Protein AF-A0A224YBQ3-F1 (afdb_monomer)

Mean predicted aligned error: 9.84 Å

Organism: NCBI:txid60191

Foldseek 3Di:
DVVVVVVVVVVVVVPDDDDDPPPDDCQDVVVQVVVVVVVDPDHDDHPDDSPPDVVVVVVVVPDDDDDPVNDDDDDDDPDDDPDDPDDDPCVVCVVPPVD

Sequence (99 aa):
MKVLVLSALFAAVAQGRVKVPSSVKPLSDEMINFINNLNTTWKAGRNFDKNVPMSYLKKLSGGLYESPKDRLPLRTHVKHPDLPEFFDAREQWPNCKSI

Secondary structure (DSSP, 8-state):
-HHHHHHHHHHHHHTPPPPPPTTS-TTSHHHHHHHHTT--SS-----S-TTS-HHHHHHH---PPPPGGGPPPPP--SS-----S---HHHHSTT-TT-

Radius of gyration: 22.84 Å; Cα contacts (8 Å, |Δi|>4): 28; chains: 1; bounding box: 50×59×45 Å

Solvent-accessible surface area (backbone atoms only — not comparable to full-atom values): 6890 Å² total; per-residue (Å²): 113,72,69,63,54,52,54,52,54,55,53,57,65,77,69,59,77,88,71,82,59,89,85,58,49,90,65,39,69,65,38,34,51,56,53,48,72,65,71,59,101,64,79,62,76,86,87,65,66,70,79,62,55,69,69,59,59,55,63,72,64,69,80,73,91,77,55,82,87,75,56,75,84,84,86,80,73,96,67,84,73,92,73,70,98,72,88,55,70,42,76,78,40,69,86,46,86,94,95

InterPro domains:
  IPR012599 Peptidase C1A, propeptide [PF08127] (27-62)
  IPR038765 Papain-like cysteine peptidase superfamily [SSF54001] (28-99)

Structure (mmCIF, N/CA/C/O backbone):
data_AF-A0A224YBQ3-F1
#
_entry.id   AF-A0A224YBQ3-F1
#
loop_
_atom_site.group_PDB
_atom_site.id
_atom_site.type_symbol
_atom_site.label_atom_id
_atom_site.label_alt_id
_atom_site.label_comp_id
_atom_site.label_asym_id
_atom_site.label_entity_id
_atom_site.label_seq_id
_atom_site.pdbx_PDB_ins_code
_atom_site.Cartn_x
_atom_site.Cartn_y
_atom_site.Cartn_z
_atom_site.occupancy
_atom_site.B_iso_or_equiv
_atom_site.auth_seq_id
_atom_site.auth_comp_id
_atom_site.auth_asym_id
_atom_site.auth_atom_id
_atom_site.pdbx_PDB_model_num
ATOM 1 N N . MET A 1 1 ? -26.460 39.672 -7.859 1.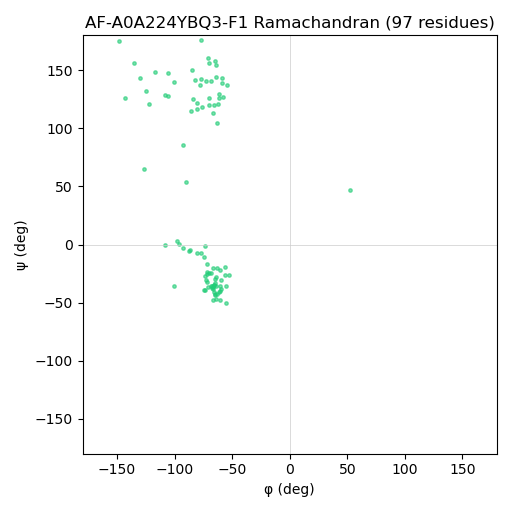00 52.47 1 MET A N 1
ATOM 2 C CA . MET A 1 1 ? -25.665 39.305 -6.660 1.00 52.47 1 MET A CA 1
ATOM 3 C C . MET A 1 1 ? -26.110 37.995 -5.999 1.00 52.47 1 MET A C 1
ATOM 5 O O . MET A 1 1 ? -25.257 37.151 -5.790 1.00 52.47 1 MET A O 1
ATOM 9 N N . LYS A 1 2 ? -27.409 37.750 -5.746 1.00 46.31 2 LYS A N 1
ATOM 10 C CA . LYS A 1 2 ? -27.903 36.486 -5.139 1.00 46.31 2 LYS A CA 1
ATOM 11 C C . LYS A 1 2 ? -27.577 35.210 -5.942 1.00 46.31 2 LYS A C 1
ATOM 13 O O . LYS A 1 2 ? -27.206 34.204 -5.353 1.00 46.31 2 LYS A O 1
ATOM 18 N N . VAL A 1 3 ? -27.652 35.275 -7.275 1.00 55.25 3 VAL A N 1
ATOM 19 C CA . VAL A 1 3 ? -27.365 34.137 -8.177 1.00 55.25 3 VAL A CA 1
ATOM 20 C C . VAL A 1 3 ? -25.887 33.726 -8.141 1.00 55.25 3 VAL A C 1
ATOM 22 O O . VAL A 1 3 ? -25.589 32.540 -8.127 1.00 55.25 3 VAL A O 1
ATOM 25 N N . LEU A 1 4 ? -24.974 34.700 -8.044 1.00 53.94 4 LEU A N 1
ATOM 26 C CA . LEU A 1 4 ? -23.523 34.464 -7.982 1.00 53.94 4 LEU A CA 1
ATOM 27 C C . LEU A 1 4 ? -23.070 33.891 -6.628 1.00 53.94 4 LEU A C 1
ATOM 29 O O . LEU A 1 4 ? -22.111 33.130 -6.562 1.00 53.94 4 LEU A O 1
ATOM 33 N N . VAL A 1 5 ? -23.770 34.238 -5.543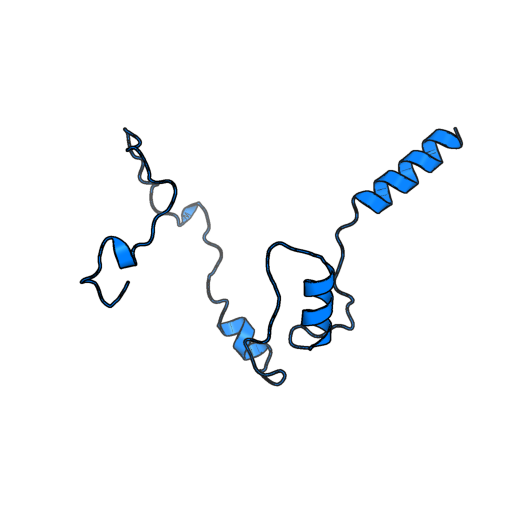 1.00 58.84 5 VAL A N 1
ATOM 34 C CA . VAL A 1 5 ? -23.505 33.683 -4.205 1.00 58.84 5 VAL A CA 1
ATOM 35 C C . VAL A 1 5 ? -23.990 32.231 -4.113 1.00 58.84 5 VAL A C 1
ATOM 37 O O . VAL A 1 5 ? -23.296 31.388 -3.549 1.00 58.84 5 VAL A O 1
ATOM 40 N N . LEU A 1 6 ? -25.141 31.912 -4.716 1.00 52.88 6 LEU A N 1
ATOM 41 C CA . LEU A 1 6 ? -25.669 30.544 -4.772 1.00 52.88 6 LEU A CA 1
ATOM 42 C C . LEU A 1 6 ? -24.770 29.609 -5.594 1.00 52.88 6 LEU A C 1
ATOM 44 O O . LEU A 1 6 ? -24.485 28.501 -5.147 1.00 52.88 6 LEU A O 1
ATOM 48 N N . SER A 1 7 ? -24.261 30.049 -6.748 1.00 55.53 7 SER A N 1
ATOM 49 C CA . SER A 1 7 ? -23.348 29.235 -7.563 1.00 55.53 7 SER A CA 1
ATOM 50 C C . SER A 1 7 ? -21.998 28.973 -6.878 1.00 55.53 7 SER A C 1
ATOM 52 O O . SER A 1 7 ? -21.466 27.869 -6.991 1.00 55.53 7 SER A O 1
ATOM 54 N N . ALA A 1 8 ? -21.474 29.926 -6.099 1.00 55.53 8 ALA A N 1
ATOM 55 C CA . ALA A 1 8 ? -20.263 29.723 -5.297 1.00 55.53 8 ALA A CA 1
ATOM 56 C C . ALA A 1 8 ? -20.456 28.695 -4.159 1.00 55.53 8 ALA A C 1
ATOM 58 O O . ALA A 1 8 ? -19.558 27.895 -3.892 1.00 55.53 8 ALA A O 1
ATOM 59 N N . LEU A 1 9 ? -21.638 28.661 -3.529 1.00 53.53 9 LEU A N 1
ATOM 60 C CA . LEU A 1 9 ? -21.994 27.668 -2.505 1.00 53.53 9 LEU A CA 1
ATOM 61 C C . LEU A 1 9 ? -22.077 26.241 -3.074 1.00 53.53 9 LEU A C 1
ATOM 63 O O . LEU A 1 9 ? -21.570 25.313 -2.448 1.00 53.53 9 LEU A O 1
ATOM 67 N N . PHE A 1 10 ? -22.634 26.056 -4.275 1.00 52.81 10 PHE A N 1
ATOM 68 C CA . PHE A 1 10 ? -22.674 24.740 -4.933 1.00 52.81 10 PHE A CA 1
ATOM 69 C C . PHE A 1 10 ? -21.281 24.231 -5.346 1.00 52.81 10 PHE A C 1
ATOM 71 O O . PHE A 1 10 ? -20.993 23.042 -5.200 1.00 52.81 10 PHE A O 1
ATOM 78 N N . ALA A 1 11 ? -20.388 25.116 -5.800 1.00 49.97 11 ALA A N 1
ATOM 79 C CA . ALA A 1 11 ? -19.021 24.741 -6.173 1.00 49.97 11 ALA A CA 1
ATOM 80 C C . ALA A 1 11 ? -18.165 24.304 -4.966 1.00 49.97 11 ALA A C 1
ATOM 82 O O . ALA A 1 11 ? -17.373 23.368 -5.082 1.00 49.97 11 ALA A O 1
ATOM 83 N N . ALA A 1 12 ? -18.350 24.928 -3.796 1.00 52.28 12 ALA A N 1
ATOM 84 C CA . ALA A 1 12 ? -17.639 24.554 -2.570 1.00 52.28 12 ALA A CA 1
ATOM 85 C C . ALA A 1 12 ? -18.017 23.145 -2.069 1.00 52.28 12 ALA A C 1
ATOM 87 O O . ALA A 1 12 ? -17.160 22.412 -1.576 1.00 52.28 12 ALA A O 1
ATOM 88 N N . VAL A 1 13 ? -19.282 22.743 -2.241 1.00 54.56 13 VAL A N 1
ATOM 89 C CA . VAL A 1 13 ? -19.771 21.401 -1.876 1.00 54.56 13 VAL A CA 1
ATOM 90 C C . VAL A 1 13 ? -19.221 20.328 -2.825 1.00 54.56 13 VAL A C 1
ATOM 92 O O . VAL A 1 13 ? -18.863 19.244 -2.374 1.00 54.56 13 VAL A O 1
ATOM 95 N N . ALA A 1 14 ? -19.070 20.639 -4.117 1.00 54.28 14 ALA A N 1
ATOM 96 C CA . ALA A 1 14 ? -18.560 19.701 -5.124 1.00 54.28 14 ALA A CA 1
ATOM 97 C C . ALA A 1 14 ? -17.049 19.399 -5.008 1.00 54.28 14 ALA A C 1
ATOM 99 O O . ALA A 1 14 ? -16.571 18.421 -5.576 1.00 54.28 14 ALA A O 1
ATOM 100 N N . GLN A 1 15 ? -16.290 20.229 -4.287 1.00 55.09 15 GLN A N 1
ATOM 101 C CA . GLN A 1 15 ? -14.824 20.140 -4.175 1.00 55.09 15 GLN A CA 1
ATOM 102 C C . GLN A 1 15 ? -14.352 19.643 -2.793 1.00 55.09 15 GLN A C 1
ATOM 104 O O . GLN A 1 15 ? -13.150 19.519 -2.542 1.00 55.09 15 GLN A O 1
ATOM 109 N N . GLY A 1 16 ? -15.276 19.363 -1.869 1.00 62.00 16 GLY A N 1
ATOM 110 C CA . GLY A 1 16 ? -14.944 18.877 -0.533 1.00 62.00 16 GLY A CA 1
ATOM 111 C C . GLY A 1 16 ? -14.414 17.444 -0.569 1.00 62.00 16 GLY A C 1
ATOM 112 O O . GLY A 1 16 ? -15.121 16.523 -0.969 1.00 62.00 16 GLY A O 1
ATOM 113 N N . ARG A 1 17 ? -13.178 17.220 -0.102 1.00 72.94 17 ARG A N 1
ATOM 114 C CA . ARG A 1 17 ? -12.687 15.854 0.143 1.00 72.94 17 ARG A CA 1
ATOM 115 C C . ARG A 1 17 ? -13.557 15.191 1.208 1.00 72.94 17 ARG A C 1
ATOM 117 O O . ARG A 1 17 ? -13.679 15.727 2.311 1.00 72.94 17 ARG A O 1
ATOM 124 N N . VAL A 1 18 ? -14.100 14.014 0.903 1.00 84.94 18 VAL A N 1
ATOM 125 C CA . VAL A 1 18 ? -14.788 13.186 1.898 1.00 84.94 18 VAL A CA 1
ATOM 126 C C . VAL A 1 18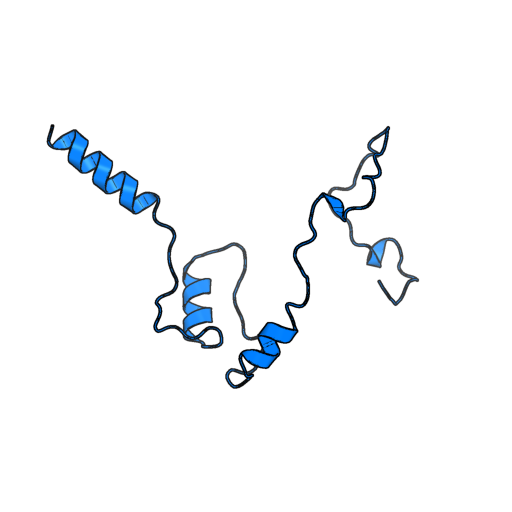 ? -13.774 12.804 2.978 1.00 84.94 18 VAL A C 1
ATOM 128 O O . VAL A 1 18 ? -12.727 12.223 2.688 1.00 84.94 18 VAL A O 1
ATOM 131 N N . LYS A 1 19 ? -14.054 13.184 4.225 1.00 89.75 19 LYS A N 1
ATOM 132 C CA . LYS A 1 19 ? -13.217 12.854 5.381 1.00 89.75 19 LYS A CA 1
ATOM 133 C C . LYS A 1 19 ? -13.826 11.678 6.126 1.00 89.75 19 LYS A C 1
ATOM 135 O O . LYS A 1 19 ? -15.039 11.624 6.308 1.00 89.75 19 LYS A O 1
ATOM 140 N N . VAL A 1 20 ? -12.970 10.774 6.590 1.00 92.44 20 VAL A N 1
ATOM 141 C CA . VAL A 1 20 ? -13.374 9.725 7.528 1.00 92.44 20 VAL A CA 1
ATOM 142 C C . VAL A 1 20 ? -13.886 10.395 8.815 1.00 92.44 20 VAL A C 1
ATOM 144 O O . VAL A 1 20 ? -13.178 11.252 9.357 1.00 92.44 20 VAL A O 1
ATOM 147 N N . PRO A 1 21 ? -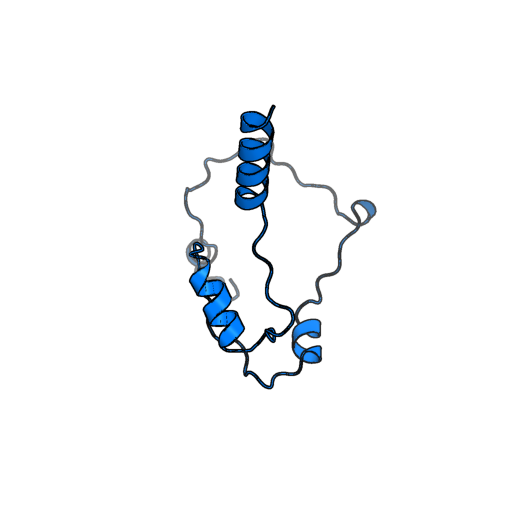15.078 10.031 9.324 1.00 92.62 21 PRO A N 1
ATOM 148 C CA . PRO A 1 21 ? -15.536 10.482 10.635 1.00 92.62 21 PRO A CA 1
ATOM 149 C C . PRO A 1 21 ? -14.563 10.068 11.748 1.00 92.62 21 PRO A C 1
ATOM 151 O O . PRO A 1 21 ? -14.070 8.943 11.767 1.00 92.62 21 PRO A O 1
ATOM 154 N N . SER A 1 22 ? -14.305 10.952 12.714 1.00 92.38 22 SER A N 1
ATOM 155 C CA . SER A 1 22 ? -13.344 10.700 13.804 1.00 92.38 22 SER A CA 1
ATOM 156 C C . SER A 1 22 ? -13.726 9.535 14.726 1.00 92.38 22 SER A C 1
ATOM 158 O O . SER A 1 22 ? -12.862 8.994 15.414 1.00 92.38 22 SER A O 1
ATOM 160 N N . SER A 1 23 ? -15.001 9.141 14.742 1.00 93.19 23 SER A N 1
ATOM 161 C CA . SER A 1 23 ? -15.508 7.976 15.475 1.00 93.19 23 SER A CA 1
ATOM 162 C C . SER A 1 23 ? -15.097 6.642 14.848 1.00 93.19 23 SER A C 1
ATOM 164 O O . SER A 1 23 ? -15.026 5.634 15.554 1.00 93.19 23 SER A O 1
ATOM 166 N N . VAL A 1 24 ? -14.818 6.622 13.540 1.00 95.06 24 VAL A N 1
ATOM 167 C CA . VAL A 1 24 ? -14.530 5.392 12.801 1.00 95.06 24 VAL A CA 1
ATOM 168 C C . VAL A 1 24 ? -13.113 4.928 13.113 1.00 95.06 24 VAL A C 1
ATOM 170 O O . VAL A 1 24 ? -12.124 5.606 12.827 1.00 95.06 24 VAL A O 1
ATOM 173 N N . LYS A 1 25 ? -12.996 3.730 13.690 1.00 93.56 25 LYS A N 1
ATOM 174 C CA . LYS A 1 25 ? -11.692 3.135 14.009 1.00 93.56 25 LYS A CA 1
ATOM 175 C C . LYS A 1 25 ? -11.024 2.564 12.748 1.00 93.56 25 LYS A C 1
ATOM 177 O O . LYS A 1 25 ? -11.705 1.921 11.958 1.00 93.56 25 LYS A O 1
ATOM 182 N N . PRO A 1 26 ? -9.691 2.671 12.585 1.00 92.81 26 PRO A N 1
ATOM 183 C CA . PRO A 1 26 ? -9.007 2.246 11.358 1.00 92.81 26 PRO A CA 1
ATOM 184 C C . PRO A 1 26 ? -9.238 0.793 10.920 1.00 92.81 26 PRO A C 1
ATOM 186 O O . PRO A 1 26 ? -9.303 0.523 9.727 1.00 92.81 26 PRO A O 1
ATOM 189 N N . LEU A 1 27 ? -9.358 -0.145 11.866 1.00 95.25 27 LEU A N 1
ATOM 190 C CA . LEU A 1 27 ? -9.543 -1.572 11.571 1.00 95.25 27 LEU A CA 1
ATOM 191 C C . LEU A 1 27 ? -11.002 -2.045 11.644 1.00 95.25 27 LEU A C 1
ATOM 193 O O . LEU A 1 27 ? -11.249 -3.245 11.496 1.00 95.25 27 LEU A O 1
ATOM 197 N N . SER A 1 28 ? -11.968 -1.158 11.903 1.00 95.69 28 SER A N 1
ATOM 198 C CA . SER A 1 28 ? -13.373 -1.555 12.056 1.00 95.69 28 SER A CA 1
ATOM 199 C C . SER A 1 28 ? -14.005 -1.984 10.729 1.00 95.69 28 SER A C 1
ATOM 201 O O . SER A 1 28 ? -13.527 -1.644 9.648 1.00 95.69 28 SER A O 1
ATOM 203 N N . ASP A 1 29 ? -15.111 -2.724 10.806 1.00 97.19 29 ASP A N 1
ATOM 204 C CA . ASP A 1 29 ? -15.945 -3.005 9.628 1.00 97.19 29 ASP A CA 1
ATOM 205 C C . ASP A 1 29 ? -16.576 -1.718 9.069 1.00 97.19 29 ASP A C 1
ATOM 207 O O . ASP A 1 29 ? -16.763 -1.580 7.864 1.00 97.19 29 ASP A O 1
ATOM 211 N N . GLU A 1 30 ? -16.831 -0.729 9.931 1.00 97.19 30 GLU A N 1
ATOM 212 C CA . GLU A 1 30 ? -17.313 0.596 9.529 1.00 97.19 30 GLU A CA 1
ATOM 213 C C . GLU A 1 30 ? -16.326 1.303 8.590 1.00 97.19 30 GLU A C 1
ATOM 215 O O . GLU A 1 30 ? -16.758 1.890 7.603 1.00 97.19 30 GLU A O 1
ATOM 220 N N . MET A 1 31 ? -15.012 1.193 8.828 1.00 97.00 31 MET A N 1
ATOM 221 C CA . MET A 1 31 ? -14.004 1.741 7.914 1.00 97.00 31 MET A CA 1
ATOM 222 C C . MET A 1 31 ? -14.055 1.059 6.541 1.00 97.00 31 MET A C 1
ATOM 224 O O . MET A 1 31 ? -13.986 1.730 5.514 1.00 97.00 31 MET A O 1
ATOM 228 N N . ILE A 1 32 ? -14.208 -0.269 6.512 1.00 97.56 32 ILE A N 1
ATOM 229 C CA . ILE A 1 32 ? -14.331 -1.031 5.260 1.00 97.56 32 ILE A CA 1
ATOM 230 C C . ILE A 1 32 ? -15.560 -0.562 4.474 1.00 97.56 32 ILE A C 1
ATOM 232 O O . ILE A 1 32 ? -15.457 -0.262 3.285 1.00 97.56 32 ILE A O 1
ATOM 236 N N . ASN A 1 33 ? -16.706 -0.446 5.146 1.00 96.94 33 ASN A N 1
ATOM 237 C CA . ASN A 1 33 ? -17.948 0.014 4.529 1.00 96.94 33 ASN A CA 1
ATOM 238 C C . ASN A 1 33 ? -17.842 1.465 4.056 1.00 96.94 33 ASN A C 1
ATOM 240 O O . ASN A 1 33 ? -18.251 1.772 2.940 1.00 96.94 33 ASN A O 1
ATOM 244 N N . PHE A 1 34 ? -17.247 2.343 4.869 1.00 96.38 34 PHE A N 1
ATOM 245 C CA . PHE A 1 34 ? -16.993 3.731 4.499 1.00 96.38 34 PHE A CA 1
ATOM 246 C C . PHE A 1 34 ? -16.197 3.812 3.194 1.00 96.38 34 PHE A C 1
ATOM 248 O O . PHE A 1 34 ? -16.629 4.500 2.276 1.00 96.38 34 PHE A O 1
ATOM 255 N N . ILE A 1 35 ? -15.088 3.072 3.082 1.00 95.88 35 ILE A N 1
ATOM 256 C CA . ILE A 1 35 ? -14.253 3.068 1.874 1.00 95.88 35 ILE A CA 1
ATOM 257 C C . ILE A 1 35 ? -15.019 2.503 0.672 1.00 95.88 35 ILE A C 1
ATOM 259 O O . ILE A 1 35 ? -15.012 3.117 -0.392 1.00 95.88 35 ILE A O 1
ATOM 263 N N . ASN A 1 36 ? -15.701 1.365 0.828 1.00 96.69 36 ASN A N 1
ATOM 264 C CA . ASN A 1 36 ? -16.433 0.730 -0.272 1.00 96.69 36 ASN A CA 1
ATOM 265 C C . ASN A 1 36 ? -17.598 1.593 -0.785 1.00 96.69 36 ASN A C 1
ATOM 267 O O . ASN A 1 36 ? -17.909 1.548 -1.973 1.00 96.69 36 ASN A O 1
ATOM 271 N N . ASN A 1 37 ? -18.186 2.436 0.067 1.00 96.19 37 ASN A N 1
ATOM 272 C CA . ASN A 1 37 ? -19.228 3.389 -0.322 1.00 96.19 37 ASN A CA 1
ATOM 273 C C . ASN A 1 37 ? -18.699 4.597 -1.116 1.00 96.19 37 ASN A C 1
ATOM 275 O O . ASN A 1 37 ? -19.495 5.344 -1.683 1.00 96.19 37 ASN A O 1
ATOM 279 N N . LEU A 1 38 ? -17.378 4.802 -1.188 1.00 94.69 38 LEU A N 1
ATOM 280 C CA . LEU A 1 38 ? -16.777 5.862 -2.007 1.00 94.69 38 LEU A CA 1
ATOM 281 C C . LEU A 1 38 ? -16.737 5.516 -3.505 1.00 94.69 38 LEU A C 1
ATOM 283 O O . LEU A 1 38 ? -16.375 6.383 -4.296 1.00 94.69 38 LEU A O 1
ATOM 287 N N . ASN A 1 39 ? -17.090 4.284 -3.901 1.00 91.31 39 ASN A N 1
ATOM 288 C CA . ASN A 1 39 ? -17.056 3.811 -5.293 1.00 91.31 39 ASN A CA 1
ATOM 289 C C . ASN A 1 39 ? -15.697 4.051 -5.980 1.00 91.31 39 ASN A C 1
ATOM 291 O O . ASN A 1 39 ? -15.623 4.564 -7.097 1.00 91.31 39 ASN A O 1
ATOM 295 N N . THR A 1 40 ? -14.606 3.706 -5.293 1.00 93.81 40 THR A N 1
ATOM 296 C CA . THR A 1 40 ? -13.251 3.784 -5.855 1.00 93.81 40 THR A CA 1
ATOM 297 C C . THR A 1 40 ? -12.976 2.613 -6.807 1.00 93.81 40 THR A C 1
ATOM 299 O O . THR A 1 40 ? -13.783 1.700 -6.972 1.00 93.81 40 THR A O 1
ATOM 302 N N . THR A 1 41 ? -11.803 2.613 -7.440 1.00 97.31 41 THR A N 1
ATOM 303 C CA . THR A 1 41 ? -11.358 1.537 -8.344 1.00 97.31 41 THR A CA 1
ATOM 304 C C . THR A 1 41 ? -10.945 0.246 -7.626 1.00 97.31 41 THR A C 1
ATOM 306 O O . THR A 1 41 ? -10.579 -0.726 -8.282 1.00 97.31 41 THR A O 1
ATOM 309 N N . TRP A 1 42 ? -10.988 0.212 -6.292 1.00 97.38 42 TRP A N 1
ATOM 310 C CA . TRP A 1 42 ? -10.566 -0.922 -5.472 1.00 97.38 42 TRP A CA 1
ATOM 311 C C . TRP A 1 42 ? -11.581 -1.195 -4.361 1.00 97.38 42 TRP A C 1
ATOM 313 O O . TRP A 1 42 ? -12.329 -0.311 -3.955 1.00 97.38 42 TRP A O 1
ATOM 323 N N . LYS A 1 43 ? -11.608 -2.430 -3.850 1.00 97.56 43 LYS A N 1
ATOM 324 C CA . LYS A 1 43 ? -12.496 -2.823 -2.747 1.00 97.56 43 LYS A CA 1
ATOM 325 C C . LYS A 1 43 ? -11.703 -3.027 -1.465 1.00 97.56 43 LYS A C 1
ATOM 327 O O . LYS A 1 43 ? -10.723 -3.769 -1.448 1.00 97.56 43 LYS A O 1
ATOM 332 N N . ALA A 1 44 ? -12.144 -2.387 -0.389 1.00 97.31 44 ALA A N 1
ATOM 333 C CA . ALA A 1 44 ? -11.618 -2.611 0.944 1.00 97.31 44 ALA A CA 1
ATOM 334 C C . ALA A 1 44 ? -12.089 -3.961 1.495 1.00 97.31 44 ALA A C 1
ATOM 336 O O . ALA A 1 44 ? -13.249 -4.352 1.343 1.00 97.31 44 ALA A O 1
ATOM 337 N N . GLY A 1 45 ? -11.174 -4.636 2.184 1.00 96.88 45 GLY A N 1
ATOM 338 C CA . GLY A 1 45 ? -11.403 -5.888 2.890 1.00 96.88 45 GLY A CA 1
ATOM 339 C C . GLY A 1 45 ? -10.508 -5.986 4.124 1.00 96.88 45 GLY A C 1
ATOM 340 O O . GLY A 1 45 ? -9.672 -5.117 4.389 1.00 96.88 45 GLY A O 1
ATOM 341 N N . ARG A 1 46 ? -10.696 -7.049 4.904 1.00 97.25 46 ARG A N 1
ATOM 342 C CA . ARG A 1 46 ? -9.958 -7.276 6.147 1.00 97.25 46 ARG A CA 1
ATOM 343 C C . ARG A 1 46 ? -8.630 -7.982 5.876 1.00 97.25 46 ARG A C 1
ATOM 345 O O . ARG A 1 46 ? -8.631 -9.140 5.488 1.00 97.25 46 ARG A O 1
ATOM 352 N N . ASN A 1 47 ? -7.518 -7.297 6.147 1.00 96.38 47 ASN A N 1
ATOM 353 C CA . ASN A 1 47 ? -6.169 -7.883 6.092 1.00 96.38 47 ASN A CA 1
ATOM 354 C C . ASN A 1 47 ? -5.623 -8.250 7.482 1.00 96.38 47 ASN A C 1
ATOM 356 O O . ASN A 1 47 ? -4.930 -9.249 7.635 1.00 96.38 47 ASN A O 1
ATOM 360 N N . PHE A 1 48 ? -5.949 -7.449 8.501 1.00 96.38 48 PHE A N 1
ATOM 361 C CA . PHE A 1 48 ? -5.516 -7.651 9.886 1.00 96.38 48 PHE A CA 1
ATOM 362 C C . PHE A 1 48 ? -6.722 -7.888 10.798 1.00 96.38 48 PHE A C 1
ATOM 364 O O . PHE A 1 48 ? -7.803 -7.323 10.572 1.00 96.38 48 PHE A O 1
ATOM 371 N N . ASP A 1 49 ? -6.528 -8.692 11.848 1.00 95.00 49 ASP A N 1
ATOM 372 C CA . ASP A 1 49 ? -7.531 -8.850 12.903 1.00 95.00 49 ASP A CA 1
ATOM 373 C C . ASP A 1 49 ? -7.840 -7.493 13.557 1.00 95.00 49 ASP A C 1
ATOM 375 O O . ASP A 1 49 ? -6.960 -6.648 13.733 1.00 95.00 49 ASP A O 1
ATOM 379 N N . LYS A 1 50 ? -9.107 -7.278 13.926 1.00 94.56 50 LYS A N 1
ATOM 380 C CA . LYS A 1 50 ? -9.590 -6.013 14.503 1.00 94.56 50 LYS A CA 1
ATOM 381 C C . LYS A 1 50 ? -8.895 -5.629 15.814 1.00 94.56 50 LYS A C 1
ATOM 383 O O . LYS A 1 50 ? -8.912 -4.456 16.183 1.00 94.56 50 LYS A O 1
ATOM 388 N N . ASN A 1 51 ? -8.317 -6.605 16.513 1.00 94.69 51 ASN A N 1
ATOM 389 C CA . ASN A 1 51 ? -7.648 -6.428 17.796 1.00 94.69 51 ASN A CA 1
ATOM 390 C C . ASN A 1 51 ? -6.130 -6.264 17.658 1.00 94.69 51 ASN A C 1
ATOM 392 O O . ASN A 1 51 ? -5.444 -6.111 18.671 1.00 94.69 51 ASN A O 1
ATOM 396 N N . VAL A 1 52 ? -5.585 -6.282 16.434 1.00 96.12 52 VAL A N 1
ATOM 397 C CA . VAL A 1 52 ? -4.167 -5.986 16.215 1.00 96.12 52 VAL A CA 1
ATOM 398 C C . VAL A 1 52 ? -3.866 -4.587 16.762 1.00 96.12 52 VAL A C 1
ATOM 400 O O . VAL A 1 52 ? -4.541 -3.617 16.400 1.00 96.12 52 VAL A O 1
ATOM 403 N N . PRO A 1 53 ? -2.853 -4.442 17.633 1.00 95.56 53 PRO A N 1
ATOM 404 C CA . PRO A 1 53 ? -2.557 -3.155 18.228 1.00 95.56 53 PRO A CA 1
ATOM 405 C C . PRO A 1 53 ? -2.024 -2.191 17.167 1.00 95.56 53 PRO A C 1
ATOM 407 O O . PRO A 1 53 ? -1.184 -2.543 16.338 1.00 95.56 53 PRO A O 1
ATOM 410 N N . MET A 1 54 ? -2.435 -0.925 17.244 1.00 94.81 54 MET A N 1
ATOM 411 C CA . MET A 1 54 ? -1.951 0.117 16.328 1.00 94.81 54 MET A CA 1
ATOM 412 C C . MET A 1 54 ? -0.422 0.262 16.335 1.00 94.81 54 MET A C 1
ATOM 414 O O . MET A 1 54 ? 0.158 0.682 15.337 1.00 94.81 54 MET A O 1
ATOM 418 N N . SER A 1 55 ? 0.248 -0.090 17.437 1.00 96.00 55 SER A N 1
ATOM 419 C CA . SER A 1 55 ? 1.712 -0.106 17.522 1.00 96.00 55 SER A CA 1
ATOM 420 C C . SER A 1 55 ? 2.349 -1.125 16.575 1.00 96.00 55 SER A C 1
ATOM 422 O O . SER A 1 55 ? 3.405 -0.838 16.018 1.00 96.00 55 SER A O 1
ATOM 424 N N . TYR A 1 56 ? 1.713 -2.279 16.355 1.00 96.25 56 TYR A N 1
ATOM 425 C CA . TYR A 1 56 ? 2.175 -3.270 15.385 1.00 96.25 56 TYR A CA 1
ATOM 426 C C . TYR A 1 56 ? 2.061 -2.723 13.961 1.00 96.25 56 TYR A C 1
ATOM 428 O O . TYR A 1 56 ? 3.043 -2.731 13.227 1.00 96.25 56 TYR A O 1
ATOM 436 N N . LEU A 1 57 ? 0.912 -2.140 13.605 1.00 95.38 57 LEU A N 1
ATOM 437 C CA . LEU A 1 57 ? 0.705 -1.565 12.271 1.00 95.38 57 LEU A CA 1
ATOM 438 C C . LEU A 1 57 ? 1.683 -0.428 11.965 1.00 95.38 57 LEU A C 1
ATOM 440 O O . LEU A 1 57 ? 2.241 -0.378 10.876 1.00 95.38 57 LEU A O 1
ATOM 444 N N . LYS A 1 58 ? 1.956 0.449 12.940 1.00 94.62 58 LYS A N 1
ATOM 445 C CA . LYS A 1 58 ? 2.956 1.517 12.783 1.00 94.62 58 LYS A CA 1
ATOM 446 C C . LYS A 1 58 ? 4.357 0.972 12.498 1.00 94.62 58 LYS A C 1
ATOM 448 O O . LYS A 1 58 ? 5.084 1.583 11.725 1.00 94.62 58 LYS A O 1
ATOM 453 N N . LYS A 1 59 ? 4.732 -0.170 13.085 1.00 95.50 59 LYS A N 1
ATOM 454 C CA . LYS A 1 59 ? 6.037 -0.808 12.836 1.00 95.50 59 LYS A CA 1
ATOM 455 C C . LYS A 1 59 ? 6.169 -1.362 11.415 1.00 95.50 59 LYS A C 1
ATOM 457 O O . LYS A 1 59 ? 7.289 -1.468 10.933 1.00 95.50 59 LYS A O 1
ATOM 462 N N . LEU A 1 60 ? 5.060 -1.679 10.740 1.00 95.50 60 LEU A N 1
ATOM 463 C CA . LEU A 1 60 ? 5.082 -2.089 9.331 1.00 95.50 60 LEU A CA 1
ATOM 464 C C . LEU A 1 60 ? 5.426 -0.914 8.393 1.00 95.50 60 LEU A C 1
ATOM 466 O O . LEU A 1 60 ? 5.952 -1.127 7.307 1.00 95.50 60 LEU A O 1
ATOM 470 N N . SER A 1 61 ? 5.179 0.331 8.813 1.00 93.69 61 SER A N 1
ATOM 471 C CA . SER A 1 61 ? 5.469 1.558 8.053 1.00 93.69 61 SER A CA 1
ATOM 472 C C . SER A 1 61 ? 6.876 2.111 8.325 1.00 93.69 61 SER A C 1
ATOM 474 O O . SER A 1 61 ? 7.030 3.271 8.698 1.00 93.69 61 SER A O 1
ATOM 476 N N . GLY A 1 62 ? 7.910 1.281 8.163 1.00 91.94 62 GLY A N 1
ATOM 477 C CA . GLY A 1 62 ? 9.300 1.636 8.494 1.00 91.94 62 GLY A CA 1
ATOM 478 C C . GLY A 1 62 ? 10.050 2.483 7.455 1.00 91.94 62 GLY A C 1
ATOM 479 O O . GLY A 1 62 ? 11.166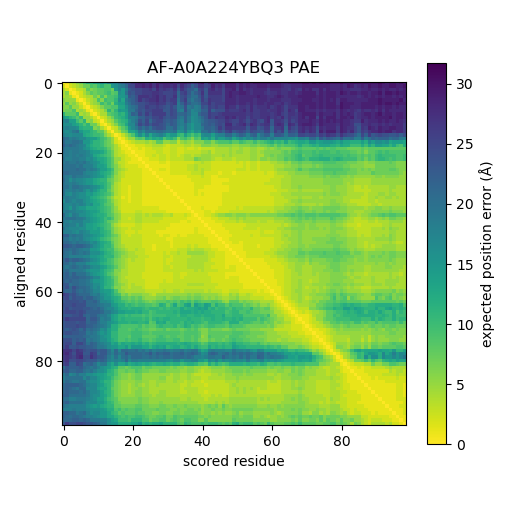 2.916 7.728 1.00 91.94 62 GLY A O 1
ATOM 480 N N . GLY A 1 63 ? 9.471 2.715 6.273 1.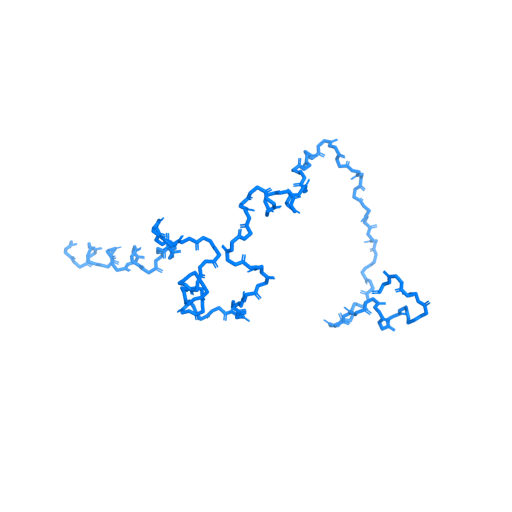00 90.75 63 GLY A N 1
ATOM 481 C CA . GLY A 1 63 ? 10.083 3.549 5.235 1.00 90.75 63 GLY A CA 1
ATOM 482 C C . GLY A 1 63 ? 10.171 5.006 5.682 1.00 90.75 63 GLY A C 1
ATOM 483 O O . GLY A 1 63 ? 9.146 5.666 5.859 1.00 90.75 63 GLY A O 1
ATOM 484 N N . LEU A 1 64 ? 11.391 5.503 5.880 1.00 86.94 64 LEU A N 1
ATOM 485 C CA . LEU A 1 64 ? 11.636 6.890 6.261 1.00 86.94 64 LEU A CA 1
ATOM 486 C C . LEU A 1 64 ? 11.675 7.785 5.023 1.00 86.94 64 LEU A C 1
ATOM 488 O O . LEU A 1 64 ? 12.052 7.359 3.934 1.00 86.94 64 LEU A O 1
ATOM 492 N N . TYR A 1 65 ? 11.282 9.045 5.196 1.00 86.31 65 TYR A N 1
ATOM 493 C CA . TYR A 1 65 ? 11.429 10.039 4.141 1.00 86.31 65 TYR A CA 1
ATOM 494 C C . TYR A 1 65 ? 12.916 10.290 3.868 1.00 86.31 65 TYR A C 1
ATOM 496 O O . TYR A 1 65 ? 13.641 10.744 4.753 1.00 86.31 65 TYR A O 1
ATOM 504 N N . GLU A 1 66 ? 13.350 10.031 2.638 1.00 84.81 66 GLU A N 1
ATOM 505 C CA . GLU A 1 66 ? 14.704 10.346 2.188 1.00 84.81 66 GLU A CA 1
ATOM 506 C C . GLU A 1 66 ? 14.797 11.801 1.719 1.00 84.81 66 GLU A C 1
ATOM 508 O O . GLU A 1 66 ? 14.070 12.244 0.816 1.00 84.81 66 GLU A O 1
ATOM 513 N N . SER A 1 67 ? 15.737 12.547 2.303 1.00 88.88 67 SER A N 1
ATOM 514 C CA . SER A 1 67 ? 16.081 13.885 1.833 1.00 88.88 67 SER A CA 1
ATOM 515 C C . SER A 1 67 ? 16.659 13.807 0.418 1.00 88.88 67 SER A C 1
ATOM 517 O O . SER A 1 67 ? 17.440 12.902 0.130 1.00 88.88 67 SER A O 1
ATOM 519 N N . PRO A 1 68 ? 16.383 14.782 -0.470 1.00 87.56 68 PRO A N 1
ATOM 520 C CA . PRO A 1 68 ? 17.027 14.846 -1.782 1.00 87.56 68 PRO A CA 1
ATOM 521 C C . PRO A 1 68 ? 18.561 14.793 -1.736 1.00 87.56 68 PRO A C 1
ATOM 523 O O . PRO A 1 68 ? 19.174 14.354 -2.702 1.00 87.56 68 PRO A O 1
ATOM 526 N N . LYS A 1 69 ? 19.170 15.227 -0.623 1.00 88.62 69 LYS A N 1
ATOM 527 C CA . LYS A 1 69 ? 20.625 15.212 -0.410 1.00 88.62 69 LYS A CA 1
ATOM 528 C C . LYS A 1 69 ? 21.201 13.811 -0.192 1.00 88.62 69 LYS A C 1
ATOM 530 O O . LYS A 1 69 ? 22.379 13.613 -0.460 1.00 88.62 69 LYS A O 1
ATOM 535 N N . ASP A 1 70 ? 20.377 12.872 0.264 1.00 89.62 70 ASP A N 1
ATOM 536 C CA . ASP A 1 70 ? 20.788 11.498 0.576 1.00 89.62 70 ASP A CA 1
ATOM 537 C C . ASP A 1 70 ? 20.597 10.562 -0.631 1.00 89.62 70 ASP A C 1
ATOM 539 O O . ASP A 1 70 ? 20.934 9.380 -0.579 1.00 89.62 70 ASP A O 1
ATOM 543 N N . ARG A 1 71 ? 20.046 11.082 -1.736 1.00 89.88 71 ARG A N 1
ATOM 544 C CA . ARG A 1 71 ? 19.738 10.298 -2.932 1.00 89.88 71 ARG A CA 1
ATOM 545 C C . ARG A 1 71 ? 20.994 10.030 -3.748 1.00 89.88 71 ARG A C 1
ATOM 547 O O . ARG A 1 71 ? 21.789 10.929 -4.021 1.00 89.88 71 ARG A O 1
ATOM 554 N N . LEU A 1 72 ? 21.112 8.796 -4.226 1.00 91.94 72 LEU A N 1
ATOM 555 C CA . LEU A 1 72 ? 22.088 8.442 -5.250 1.00 91.94 72 LEU A CA 1
ATOM 556 C C . LEU A 1 72 ? 21.782 9.178 -6.572 1.00 91.94 72 LEU A C 1
ATOM 558 O O . LEU A 1 72 ? 20.623 9.523 -6.831 1.00 91.94 72 LEU A O 1
ATOM 562 N N . PRO A 1 73 ? 22.791 9.404 -7.435 1.00 92.12 73 PRO A N 1
ATOM 563 C CA . PRO A 1 73 ? 22.577 9.994 -8.751 1.00 92.12 73 PRO A CA 1
ATOM 564 C C . PRO A 1 73 ? 21.541 9.217 -9.570 1.00 92.12 73 PRO A C 1
ATOM 566 O O . PRO A 1 73 ? 21.564 7.986 -9.622 1.00 92.12 73 PRO A O 1
ATOM 569 N N . LEU A 1 74 ? 20.647 9.940 -10.247 1.00 91.06 74 LEU A N 1
ATOM 570 C CA . LEU A 1 74 ? 19.637 9.327 -11.104 1.00 91.06 74 LEU A CA 1
ATOM 571 C C . LEU A 1 74 ? 20.296 8.724 -12.351 1.00 91.06 74 LEU A C 1
ATOM 573 O O . LEU A 1 74 ? 20.978 9.422 -13.103 1.00 91.06 74 LEU A O 1
ATOM 577 N N . ARG A 1 75 ? 20.049 7.437 -12.607 1.00 89.88 75 ARG A N 1
ATOM 578 C CA . ARG A 1 75 ? 20.462 6.784 -13.852 1.00 89.88 75 ARG A CA 1
ATOM 579 C C . ARG A 1 75 ? 19.465 7.110 -14.961 1.00 89.88 75 ARG A C 1
ATOM 581 O O . ARG A 1 75 ? 18.286 6.789 -14.846 1.00 89.88 75 ARG A O 1
ATOM 588 N N . THR A 1 76 ? 19.948 7.712 -16.042 1.00 89.06 76 THR A N 1
ATOM 589 C CA . THR A 1 76 ? 19.142 8.039 -17.224 1.00 89.06 76 THR A CA 1
ATOM 590 C C . THR A 1 76 ? 19.463 7.097 -18.385 1.00 89.06 76 THR A C 1
ATOM 592 O O . THR A 1 76 ? 20.589 6.616 -18.531 1.00 89.06 76 THR A O 1
ATOM 595 N N . HIS A 1 77 ? 18.461 6.811 -19.216 1.00 85.31 77 HIS A N 1
ATOM 596 C CA . HIS A 1 77 ? 18.614 6.030 -20.443 1.00 85.31 77 HIS A CA 1
ATOM 597 C C . HIS A 1 77 ? 18.544 6.974 -21.652 1.00 85.31 77 HIS A C 1
ATOM 599 O O . HIS A 1 77 ? 17.610 7.761 -21.768 1.00 85.31 77 HIS A O 1
ATOM 605 N N . VAL A 1 78 ? 19.537 6.912 -22.550 1.00 81.06 78 VAL A N 1
ATOM 606 C CA . VAL A 1 78 ? 19.643 7.809 -23.726 1.00 81.06 78 VAL A CA 1
ATOM 607 C C . VAL A 1 78 ? 18.616 7.462 -24.814 1.00 81.06 78 VAL A C 1
ATOM 609 O O . VAL A 1 78 ? 18.195 8.327 -25.576 1.00 81.06 78 VAL A O 1
ATOM 612 N N . LYS A 1 79 ? 18.188 6.197 -24.878 1.00 81.69 79 LYS A N 1
ATOM 613 C CA . LYS A 1 79 ? 17.112 5.718 -25.750 1.00 81.69 79 LYS A CA 1
ATOM 614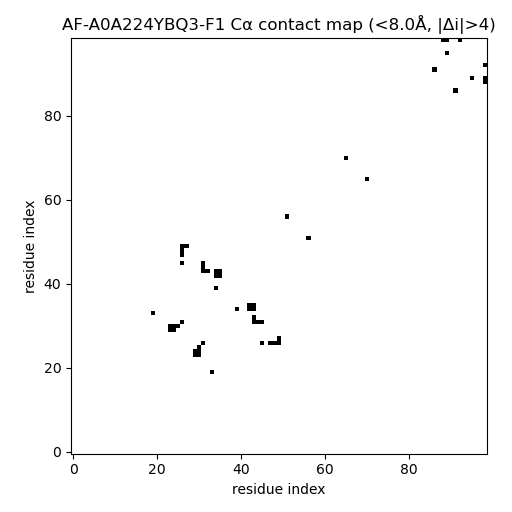 C C . LYS A 1 79 ? 16.067 5.013 -24.900 1.00 81.69 79 LYS A C 1
ATOM 616 O O . LYS A 1 79 ? 16.425 4.167 -24.080 1.00 81.69 79 LYS A O 1
ATOM 621 N N . HIS A 1 80 ? 14.804 5.359 -25.115 1.00 72.62 80 HIS A N 1
ATOM 622 C CA . HIS A 1 80 ? 13.685 4.617 -24.552 1.00 72.62 80 HIS A CA 1
ATOM 623 C C . HIS A 1 80 ? 13.466 3.392 -25.447 1.00 72.62 80 HIS A C 1
ATOM 625 O O . HIS A 1 80 ? 13.222 3.582 -26.639 1.00 72.62 80 HIS A O 1
ATOM 631 N N . PRO A 1 81 ? 13.638 2.161 -24.940 1.00 80.38 81 PRO A N 1
ATOM 632 C CA . PRO A 1 81 ? 13.213 0.983 -25.683 1.00 80.38 81 PRO A CA 1
ATOM 633 C C . PRO A 1 81 ? 11.688 0.999 -25.835 1.00 80.38 81 PRO A C 1
ATOM 635 O O . PRO A 1 81 ? 10.997 1.630 -25.032 1.00 80.38 81 PRO A O 1
ATOM 638 N N . ASP A 1 82 ? 11.170 0.289 -26.834 1.00 89.38 82 ASP A N 1
ATOM 639 C CA . ASP A 1 82 ? 9.733 0.051 -26.952 1.00 89.38 82 ASP A CA 1
ATOM 640 C C . ASP A 1 82 ? 9.280 -0.771 -25.737 1.00 89.38 82 ASP A C 1
ATOM 642 O O . ASP A 1 82 ? 9.606 -1.953 -25.605 1.00 89.38 82 ASP A O 1
ATOM 646 N N . LEU A 1 83 ? 8.607 -0.110 -24.792 1.00 92.12 83 LEU A N 1
ATOM 647 C CA . LEU A 1 83 ? 8.132 -0.737 -23.563 1.00 92.12 83 LEU A CA 1
ATOM 648 C C . LEU A 1 83 ? 6.802 -1.455 -23.818 1.00 92.12 83 LEU A C 1
ATOM 650 O O . LEU A 1 83 ? 5.954 -0.922 -24.539 1.00 92.12 83 LEU A O 1
ATOM 654 N N . PRO A 1 84 ? 6.590 -2.636 -23.215 1.00 95.25 84 PRO A N 1
ATOM 655 C CA . PRO A 1 84 ? 5.315 -3.324 -23.323 1.00 95.25 84 PRO A CA 1
ATOM 656 C C . PRO A 1 84 ? 4.229 -2.578 -22.539 1.00 95.25 84 PRO A C 1
ATOM 658 O O . PRO A 1 84 ? 4.509 -1.874 -21.568 1.00 95.25 84 PRO A O 1
ATOM 661 N N . GLU A 1 85 ? 2.972 -2.781 -22.930 1.00 96.62 85 GLU A N 1
ATOM 662 C CA . GLU A 1 85 ? 1.811 -2.243 -22.207 1.00 96.62 85 GLU A CA 1
ATOM 663 C C . GLU A 1 85 ? 1.677 -2.848 -20.795 1.00 96.62 85 GLU A C 1
ATOM 665 O O . GLU A 1 85 ? 1.284 -2.161 -19.854 1.00 96.62 85 GLU A O 1
ATOM 670 N N . PHE A 1 86 ? 2.073 -4.116 -20.632 1.00 97.12 86 PHE A N 1
ATOM 671 C CA . PHE A 1 86 ? 2.064 -4.847 -19.365 1.00 97.12 86 PHE A CA 1
ATOM 672 C C . PHE A 1 86 ? 3.419 -5.513 -19.122 1.00 97.12 86 PHE A C 1
ATOM 674 O O . PHE A 1 86 ? 4.052 -6.014 -20.050 1.00 97.12 86 PHE A O 1
ATOM 681 N N . PHE A 1 87 ? 3.858 -5.541 -17.865 1.00 96.19 87 PHE A N 1
ATOM 682 C CA . PHE A 1 87 ? 5.101 -6.193 -17.469 1.00 96.19 87 PHE A CA 1
ATOM 683 C C . PHE A 1 87 ? 4.948 -6.854 -16.100 1.00 96.19 87 PHE A C 1
ATOM 685 O O . PHE A 1 87 ? 4.611 -6.186 -15.122 1.00 96.19 87 PHE A O 1
ATOM 692 N N . ASP A 1 88 ? 5.256 -8.148 -16.026 1.00 97.19 88 ASP A N 1
ATOM 693 C CA . ASP A 1 88 ? 5.411 -8.893 -14.780 1.00 97.19 88 ASP A CA 1
ATOM 694 C C . ASP A 1 88 ? 6.816 -9.506 -14.737 1.00 97.19 88 ASP A C 1
ATOM 696 O O . ASP A 1 88 ? 7.210 -10.294 -15.600 1.00 97.19 88 ASP A O 1
ATOM 700 N N . ALA A 1 89 ? 7.590 -9.143 -13.715 1.00 97.25 89 ALA A N 1
ATOM 701 C CA 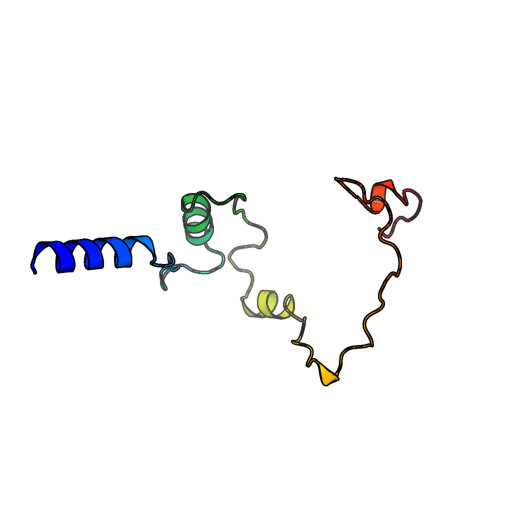. ALA A 1 89 ? 8.953 -9.631 -13.537 1.00 97.25 89 ALA A CA 1
ATOM 702 C C . ALA A 1 89 ? 9.011 -11.166 -13.403 1.00 97.25 89 ALA A C 1
ATOM 704 O O . ALA A 1 89 ? 9.977 -11.791 -13.838 1.00 97.25 89 ALA A O 1
ATOM 705 N N . ARG A 1 90 ? 7.962 -11.788 -12.856 1.00 97.06 90 ARG A N 1
ATOM 706 C CA . ARG A 1 90 ? 7.873 -13.244 -12.667 1.00 97.06 90 ARG A CA 1
ATOM 707 C C . ARG A 1 90 ? 7.762 -13.986 -13.989 1.00 97.06 90 ARG A C 1
ATOM 709 O O . ARG A 1 90 ? 8.322 -15.066 -14.140 1.00 97.06 90 ARG A O 1
ATOM 716 N N . GLU A 1 91 ? 7.059 -13.395 -14.950 1.00 97.12 91 GLU A N 1
ATOM 717 C CA . GLU A 1 91 ? 6.908 -13.952 -16.294 1.00 97.12 91 GLU A CA 1
ATOM 718 C C . GLU A 1 91 ? 8.191 -13.781 -17.110 1.00 97.12 91 GLU A C 1
ATOM 720 O O . GLU A 1 91 ? 8.599 -14.693 -17.827 1.00 97.12 91 GLU A O 1
ATOM 725 N N . GLN A 1 92 ? 8.866 -12.635 -16.963 1.00 97.38 92 GLN A N 1
ATOM 726 C CA . GLN A 1 92 ? 10.115 -12.346 -17.669 1.00 97.38 92 GLN A CA 1
ATOM 727 C C . GLN A 1 92 ? 11.305 -13.170 -17.143 1.00 97.38 92 GLN A C 1
ATOM 729 O O . GLN A 1 92 ? 12.207 -13.517 -17.913 1.00 97.38 92 GLN A O 1
ATOM 734 N N . TRP A 1 93 ? 11.321 -13.485 -15.844 1.00 97.75 93 TRP A N 1
ATOM 735 C CA . TRP 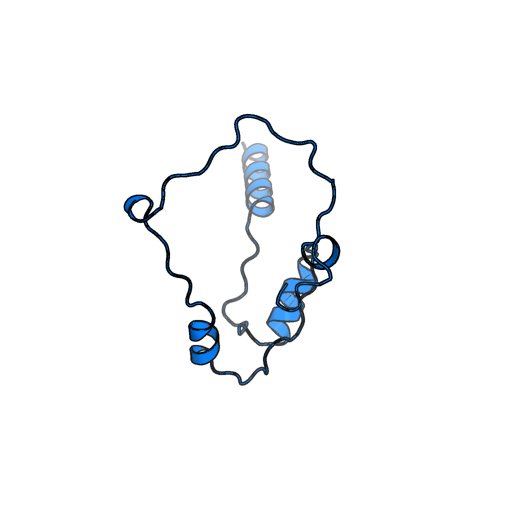A 1 93 ? 12.386 -14.248 -15.185 1.00 97.75 93 TRP A CA 1
ATOM 736 C C . TRP A 1 93 ? 11.835 -15.462 -14.416 1.00 97.75 93 TRP A C 1
ATOM 738 O O . TRP A 1 93 ? 12.003 -15.557 -13.200 1.00 97.75 93 TRP A O 1
ATOM 748 N N . PRO A 1 94 ? 11.253 -16.457 -15.109 1.00 97.38 94 PRO A N 1
ATOM 749 C CA . PRO A 1 94 ? 10.495 -17.542 -14.472 1.00 97.38 94 PRO A CA 1
ATOM 750 C C . PRO A 1 94 ? 11.349 -18.481 -13.607 1.00 97.38 94 PRO A C 1
ATOM 752 O O . PRO A 1 94 ? 10.841 -19.178 -12.732 1.00 97.38 94 PRO A O 1
ATOM 755 N N . ASN A 1 95 ? 12.666 -18.502 -13.828 1.00 98.06 95 ASN A N 1
ATOM 756 C CA . ASN A 1 95 ? 13.599 -19.323 -13.053 1.00 98.06 95 ASN A CA 1
ATOM 757 C C . ASN A 1 95 ? 14.100 -18.623 -11.775 1.00 98.06 95 ASN A C 1
ATOM 759 O O . ASN A 1 95 ? 14.802 -19.236 -10.967 1.00 98.06 95 ASN A O 1
ATOM 763 N N . CYS A 1 96 ? 13.749 -17.351 -11.568 1.00 98.00 96 CYS A N 1
ATOM 764 C CA . CYS A 1 96 ? 14.145 -16.570 -10.402 1.00 98.00 96 CYS A CA 1
ATOM 765 C C . CYS A 1 96 ? 13.078 -16.654 -9.302 1.00 98.00 96 CYS A C 1
ATOM 767 O O . CYS A 1 96 ? 12.256 -15.765 -9.169 1.00 98.00 96 CYS A O 1
ATOM 769 N N . LYS A 1 97 ? 13.136 -17.691 -8.456 1.00 95.88 97 LYS A N 1
ATOM 770 C CA . LYS A 1 97 ? 12.134 -17.966 -7.397 1.00 95.88 97 LYS A CA 1
ATOM 771 C C . LYS A 1 97 ? 11.884 -16.838 -6.380 1.00 95.88 97 LYS A C 1
ATOM 773 O O . LYS A 1 97 ? 10.913 -16.907 -5.636 1.00 95.88 97 LYS A O 1
ATOM 778 N N . SER A 1 98 ? 12.806 -15.888 -6.251 1.00 95.75 98 SER A N 1
ATOM 779 C CA . SER A 1 98 ? 12.705 -14.754 -5.322 1.00 95.75 98 SER A CA 1
ATOM 780 C C . SER A 1 98 ? 11.949 -13.552 -5.897 1.00 95.75 98 SER A C 1
ATOM 782 O O . SER A 1 98 ? 11.804 -12.552 -5.197 1.00 95.75 98 SER A O 1
ATOM 784 N N . ILE A 1 99 ? 11.562 -13.623 -7.170 1.00 89.06 99 ILE A N 1
ATOM 785 C CA . ILE A 1 99 ? 10.775 -12.633 -7.905 1.00 89.06 99 ILE A CA 1
ATOM 786 C C . ILE A 1 99 ? 9.400 -13.254 -8.115 1.00 89.06 99 ILE A C 1
ATOM 788 O O . ILE A 1 99 ? 8.403 -12.563 -7.811 1.00 89.06 99 ILE A O 1
#

pLDDT: mean 86.73, std 15.18, range [46.31, 98.06]